Protein AF-A0A838SQU6-F1 (afdb_monomer_lite)

Foldseek 3Di:
DLVVLVVCVVVVVDDPVRSVVLNVQCVPDPDPVSVVVSVVPDDPVVVVVVVVVVVVVVVVVCVVVVCPPPVVVVVVVLVVLVVVQVVCCVPVVDNDPVSVVVVVVVVVVVVVVVVVVVVVPD

Radius of gyration: 27.63 Å; chains: 1; bounding box: 57×44×66 Å

Structure (mmCIF, N/CA/C/O backbone):
data_AF-A0A838SQU6-F1
#
_entry.id   AF-A0A838SQU6-F1
#
loop_
_atom_site.group_PDB
_atom_site.id
_atom_site.type_symbol
_atom_site.label_atom_id
_atom_site.label_alt_id
_atom_site.label_comp_id
_atom_site.label_asym_id
_atom_site.label_entity_id
_atom_site.label_seq_id
_atom_site.pdbx_PDB_ins_code
_atom_site.Cartn_x
_atom_site.Cartn_y
_atom_site.Cartn_z
_atom_site.occupancy
_atom_site.B_iso_or_equiv
_atom_site.auth_seq_id
_atom_site.auth_comp_id
_atom_site.auth_asym_id
_atom_site.auth_atom_id
_atom_site.pdbx_PDB_model_num
ATOM 1 N N . MET A 1 1 ? -15.186 9.278 19.323 1.00 50.44 1 MET A N 1
ATOM 2 C CA . MET A 1 1 ? -16.132 8.699 20.304 1.00 50.44 1 MET A CA 1
ATOM 3 C C . MET A 1 1 ? -17.422 9.511 20.389 1.00 50.44 1 MET A C 1
ATOM 5 O O . MET A 1 1 ? -18.464 8.885 20.451 1.00 50.44 1 MET A O 1
ATOM 9 N N . SER A 1 2 ? -17.411 10.846 20.236 1.00 54.06 2 SER A N 1
ATOM 10 C CA . SER A 1 2 ? -18.640 11.620 19.936 1.00 54.06 2 SER A CA 1
ATOM 11 C C . SER A 1 2 ? -19.353 11.128 18.666 1.00 54.06 2 SER A C 1
ATOM 13 O O . SER A 1 2 ? -20.560 10.923 18.670 1.00 54.06 2 SER A O 1
ATOM 15 N N . ALA A 1 3 ? -18.580 10.809 17.620 1.00 61.44 3 ALA A N 1
ATOM 16 C CA . ALA A 1 3 ? -19.088 10.220 16.376 1.00 61.44 3 ALA A CA 1
ATOM 17 C C . ALA A 1 3 ? -19.866 8.908 16.583 1.00 61.44 3 ALA A C 1
ATOM 19 O O . ALA A 1 3 ? -20.738 8.589 15.796 1.00 61.44 3 ALA A O 1
ATOM 20 N N . THR A 1 4 ? -19.566 8.156 17.644 1.00 65.62 4 THR A N 1
ATOM 21 C CA . THR A 1 4 ? -20.183 6.859 17.949 1.00 65.62 4 THR A CA 1
ATOM 22 C C . THR A 1 4 ? -21.616 7.028 18.456 1.00 65.62 4 THR A C 1
ATOM 24 O O . THR A 1 4 ? -22.504 6.303 18.028 1.00 65.62 4 THR A O 1
ATOM 27 N N . VAL A 1 5 ? -21.844 8.023 19.319 1.00 66.94 5 VAL A N 1
ATOM 28 C CA . VAL A 1 5 ? -23.176 8.353 19.850 1.00 66.94 5 VAL A CA 1
ATOM 29 C C . VAL A 1 5 ? -24.037 9.017 18.766 1.00 66.94 5 VAL A C 1
ATOM 31 O O . VAL A 1 5 ? -25.205 8.667 18.621 1.00 66.94 5 VAL A O 1
ATOM 34 N N . SER A 1 6 ? -23.454 9.897 17.938 1.00 67.56 6 SER A N 1
ATOM 35 C CA . SER A 1 6 ? -24.156 10.467 16.775 1.00 67.56 6 SER A CA 1
ATOM 36 C C . SER A 1 6 ? -24.507 9.429 15.702 1.00 67.56 6 SER A C 1
ATOM 38 O O . SER A 1 6 ? -25.594 9.517 15.142 1.00 67.56 6 SER A O 1
ATOM 40 N N . ASP A 1 7 ? -23.645 8.441 15.427 1.00 66.12 7 ASP A N 1
ATOM 41 C CA . ASP A 1 7 ? -23.946 7.353 14.476 1.00 66.12 7 ASP A CA 1
ATOM 42 C C . ASP A 1 7 ? -25.119 6.486 14.952 1.00 66.12 7 ASP A C 1
ATOM 44 O O . ASP A 1 7 ? -25.974 6.108 14.155 1.00 66.12 7 ASP A O 1
ATOM 48 N N . ALA A 1 8 ? -25.177 6.170 16.250 1.00 63.94 8 ALA A N 1
ATOM 49 C CA . ALA A 1 8 ? -26.253 5.363 16.822 1.00 63.94 8 ALA A CA 1
ATOM 50 C C . ALA A 1 8 ? -27.615 6.086 16.758 1.00 63.94 8 ALA A C 1
ATOM 52 O O . ALA A 1 8 ? -28.632 5.459 16.459 1.00 63.94 8 ALA A O 1
ATOM 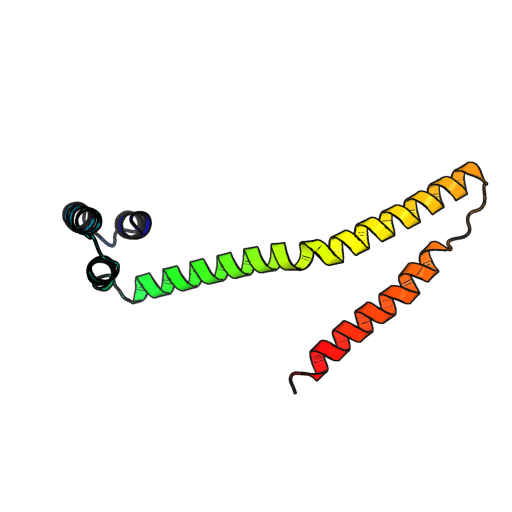53 N N . ALA A 1 9 ? -27.630 7.412 16.941 1.00 63.66 9 ALA A N 1
ATOM 54 C CA . ALA A 1 9 ? -28.824 8.228 16.720 1.00 63.66 9 ALA A CA 1
ATOM 55 C C . ALA A 1 9 ? -29.202 8.341 15.233 1.00 63.66 9 ALA A C 1
ATOM 57 O O . ALA A 1 9 ? -30.373 8.205 14.889 1.00 63.66 9 ALA A O 1
ATOM 58 N N . ALA A 1 10 ? -28.226 8.506 14.331 1.00 64.44 10 ALA A N 1
ATOM 59 C CA . ALA A 1 10 ? -28.471 8.521 12.885 1.00 64.44 10 ALA A CA 1
ATOM 60 C C . ALA A 1 10 ? -29.004 7.175 12.354 1.00 64.44 10 ALA A C 1
ATOM 62 O O . ALA A 1 10 ? -29.755 7.147 11.381 1.00 64.44 10 ALA A O 1
ATOM 63 N N . ALA A 1 11 ? -28.651 6.067 13.010 1.00 68.06 11 ALA A N 1
ATOM 64 C CA . ALA A 1 11 ? -29.161 4.730 12.720 1.00 68.06 11 ALA A CA 1
ATOM 65 C C . ALA A 1 11 ? -30.555 4.448 13.326 1.00 68.06 11 ALA A C 1
ATOM 67 O O . ALA A 1 11 ? -31.084 3.358 13.127 1.00 68.06 11 ALA A O 1
ATOM 68 N N . GLY A 1 12 ? -31.154 5.410 14.043 1.00 70.62 12 GLY A N 1
ATOM 69 C CA . GLY A 1 12 ? -32.503 5.307 14.613 1.00 70.62 12 GLY A CA 1
ATOM 70 C C . GLY A 1 12 ? -32.598 4.517 15.922 1.00 70.62 12 GLY A C 1
ATOM 71 O O . GLY A 1 12 ? -33.699 4.308 16.422 1.00 70.62 12 GLY A O 1
ATOM 72 N N . TYR A 1 13 ? -31.464 4.099 16.490 1.00 65.75 13 TYR A N 1
ATOM 73 C CA . TYR A 1 13 ? -31.410 3.324 17.735 1.00 65.75 13 TYR A CA 1
ATOM 74 C C . TYR A 1 13 ? -31.466 4.194 19.002 1.00 65.75 13 TYR A C 1
ATOM 76 O O . TYR A 1 13 ? -31.593 3.661 20.099 1.00 65.75 13 TYR A O 1
ATOM 84 N N . LEU A 1 14 ? -31.378 5.523 18.869 1.00 67.06 14 LEU A N 1
ATOM 85 C CA . LEU A 1 14 ? -31.487 6.486 19.968 1.00 67.06 14 LEU A CA 1
ATOM 86 C C . LEU A 1 14 ? -32.488 7.582 19.603 1.00 67.06 14 LEU A C 1
ATOM 88 O O . LEU A 1 14 ? -32.384 8.196 18.540 1.00 67.06 14 LEU A O 1
ATOM 92 N N . GLY A 1 15 ? -33.436 7.849 20.502 1.00 73.94 15 GLY A N 1
ATOM 93 C CA . GLY A 1 15 ? -34.313 9.015 20.404 1.00 73.94 15 GLY A CA 1
ATOM 94 C C . GLY A 1 15 ? -33.547 10.325 20.630 1.00 73.94 15 GLY A C 1
ATOM 95 O O . GLY A 1 15 ? -32.486 10.336 21.252 1.00 73.94 15 GLY A O 1
ATOM 96 N N . MET A 1 16 ? -34.093 11.446 20.145 1.00 70.56 16 MET A N 1
ATOM 97 C CA . MET A 1 16 ? -33.440 12.765 20.222 1.00 70.56 16 MET A CA 1
ATOM 98 C C . MET A 1 16 ? -33.162 13.220 21.669 1.00 70.56 16 MET A C 1
ATOM 100 O O . MET A 1 16 ? -32.080 13.727 21.948 1.00 70.56 16 MET A O 1
ATOM 104 N N . GLU A 1 17 ? -34.085 12.977 22.606 1.00 70.00 17 GLU A N 1
ATOM 105 C CA . GLU A 1 17 ? -33.874 13.298 24.030 1.00 70.00 17 GLU A CA 1
ATOM 106 C C . GLU A 1 17 ? -32.751 12.459 24.658 1.00 70.00 17 GLU A C 1
ATOM 108 O O . GLU A 1 17 ? -31.947 12.957 25.448 1.00 70.00 17 GLU A O 1
ATOM 113 N N . GLU A 1 18 ? -32.640 11.187 24.272 1.00 69.81 18 GLU A N 1
ATOM 114 C CA . GLU A 1 18 ? -31.597 10.303 24.789 1.00 69.81 18 GLU A CA 1
ATOM 115 C C . GLU A 1 18 ? -30.223 10.625 24.182 1.00 69.81 18 GLU A C 1
ATOM 117 O O . GLU A 1 18 ? -29.197 10.528 24.860 1.00 69.81 18 GLU A O 1
ATOM 122 N N . LEU A 1 19 ? -30.195 11.099 22.931 1.00 70.31 19 LEU A N 1
ATOM 123 C CA . LEU A 1 19 ? -29.002 11.650 22.294 1.00 70.31 19 LEU A CA 1
ATOM 124 C C . LEU A 1 19 ? -28.470 12.871 23.060 1.00 70.31 19 LEU A C 1
ATOM 126 O O . LEU A 1 19 ? -27.270 12.928 23.331 1.00 70.31 19 LEU A O 1
ATOM 130 N N . GLU A 1 20 ? -29.325 13.829 23.426 1.00 72.62 20 GLU A N 1
ATOM 131 C CA . GLU A 1 20 ? -28.913 15.031 24.170 1.00 72.62 20 GLU A CA 1
ATOM 132 C C . GLU A 1 20 ? -28.376 14.693 25.569 1.00 72.62 20 GLU A C 1
ATOM 134 O O . GLU A 1 20 ? -27.327 15.210 25.978 1.00 72.62 20 GLU A O 1
ATOM 139 N N . GLY A 1 21 ? -29.026 13.759 26.272 1.00 77.44 21 GLY A N 1
ATOM 140 C CA . GLY A 1 21 ? -28.560 13.258 27.566 1.00 77.44 21 GLY A CA 1
ATOM 141 C C . GLY A 1 21 ? -27.200 12.558 27.473 1.00 77.44 21 GLY A C 1
ATOM 142 O O . GLY A 1 21 ? -26.275 12.878 28.227 1.00 77.44 21 GLY A O 1
ATOM 143 N N . ARG A 1 22 ? -27.027 11.656 26.496 1.00 70.31 22 ARG A N 1
ATOM 144 C CA . ARG A 1 22 ? -25.757 10.940 26.285 1.00 70.31 22 ARG A CA 1
ATOM 145 C C . ARG A 1 22 ? -24.648 11.865 25.779 1.00 70.31 22 ARG A C 1
ATOM 147 O O . ARG A 1 22 ? -23.507 11.715 26.209 1.00 70.31 22 ARG A O 1
ATOM 154 N N . LEU A 1 23 ? -24.949 12.852 24.931 1.00 73.50 23 LEU A N 1
ATOM 155 C CA . LEU A 1 23 ? -23.986 13.880 24.516 1.00 73.50 23 LEU A CA 1
ATOM 156 C C . LEU A 1 23 ? -23.498 14.685 25.719 1.00 73.50 23 LEU A C 1
ATOM 158 O O . LEU A 1 23 ? -22.292 14.848 25.886 1.00 73.50 23 LEU A O 1
ATOM 162 N N . THR A 1 24 ? -24.406 15.129 26.586 1.00 78.19 24 THR A N 1
ATOM 163 C CA . THR A 1 24 ? -24.054 15.867 27.807 1.00 78.19 24 THR A CA 1
ATOM 164 C C . THR A 1 24 ? -23.156 15.032 28.724 1.00 78.19 24 THR A C 1
ATOM 166 O O . THR A 1 24 ? -22.123 15.521 29.185 1.00 78.19 24 THR A O 1
ATOM 169 N N . ALA A 1 25 ?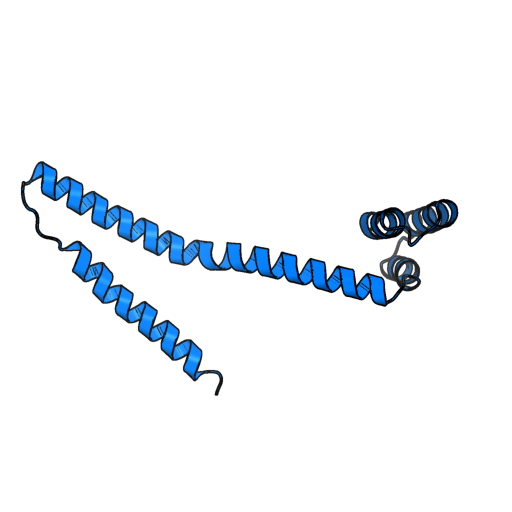 -23.473 13.745 28.906 1.00 73.88 25 ALA A N 1
ATOM 170 C CA . ALA A 1 25 ? -22.644 12.818 29.673 1.00 73.88 25 ALA A CA 1
ATOM 171 C C . ALA A 1 25 ? -21.240 12.637 29.060 1.00 73.88 25 ALA A C 1
ATOM 173 O O . ALA A 1 25 ? -20.244 12.699 29.783 1.00 73.88 25 ALA A O 1
ATOM 174 N N . VAL A 1 26 ? -21.136 12.503 27.728 1.00 73.81 26 VAL A N 1
ATOM 175 C CA . VAL A 1 26 ? -19.849 12.440 27.007 1.00 73.81 26 VAL A CA 1
ATOM 176 C C . VAL A 1 26 ? -19.025 13.710 27.214 1.00 73.81 26 VAL A C 1
ATOM 178 O O . VAL A 1 26 ? -17.818 13.614 27.424 1.00 73.81 26 VAL A O 1
ATOM 181 N N . TRP A 1 27 ? -19.652 14.887 27.171 1.00 66.81 27 TRP A N 1
ATOM 182 C CA . TRP A 1 27 ? -18.960 16.162 27.377 1.00 66.81 27 TRP A CA 1
ATOM 183 C C . TRP A 1 27 ? -18.529 16.382 28.834 1.00 66.81 27 TRP A C 1
ATOM 185 O O . TRP A 1 27 ? -17.526 17.053 29.066 1.00 66.81 27 TRP A O 1
ATOM 195 N N . SER A 1 28 ? -19.232 15.794 29.808 1.00 73.81 28 SER A N 1
ATOM 196 C CA . SER A 1 28 ? -18.859 15.838 31.234 1.00 73.81 28 SER A CA 1
ATOM 197 C C . SER A 1 28 ? -17.826 14.787 31.660 1.00 73.81 28 SER A C 1
ATOM 199 O O . SER A 1 28 ? -17.252 14.887 32.745 1.00 73.81 28 SER A O 1
ATOM 201 N N . ALA A 1 29 ? -17.574 13.774 30.827 1.00 74.69 29 ALA A N 1
ATOM 202 C CA . ALA A 1 29 ? -16.661 12.690 31.157 1.00 74.69 29 ALA A CA 1
ATOM 203 C C . ALA A 1 29 ? -15.204 13.174 31.127 1.00 74.69 29 ALA A C 1
ATOM 205 O O . ALA A 1 29 ? -14.661 13.523 30.078 1.00 74.69 29 ALA A O 1
ATOM 206 N N . SER A 1 30 ? -14.546 13.152 32.287 1.00 70.31 30 SER A N 1
ATOM 207 C CA . SER A 1 30 ? -13.142 13.565 32.418 1.00 70.31 30 SER A CA 1
ATOM 208 C C . SER A 1 30 ? -12.167 12.387 32.335 1.00 70.31 30 SER A C 1
ATOM 210 O O . SER A 1 30 ? -10.980 12.582 32.064 1.00 70.31 30 SER A O 1
ATOM 212 N N . THR A 1 31 ? -12.656 11.153 32.516 1.00 73.31 31 THR A N 1
ATOM 213 C CA . THR A 1 31 ? -11.822 9.948 32.512 1.00 73.31 31 THR A CA 1
ATOM 214 C C . THR A 1 31 ? -12.247 8.916 31.464 1.00 73.31 31 THR A C 1
ATOM 216 O O . THR A 1 31 ? -13.402 8.811 31.049 1.00 73.31 31 THR A O 1
ATOM 219 N N . ARG A 1 32 ? -11.291 8.066 31.056 1.00 68.81 32 ARG A N 1
ATOM 220 C CA . ARG A 1 32 ? -11.543 6.896 30.188 1.00 68.81 32 ARG A CA 1
ATOM 221 C C . ARG A 1 32 ? -12.494 5.863 30.807 1.00 68.81 32 ARG A C 1
ATOM 223 O O . ARG A 1 32 ? -12.954 4.981 30.083 1.00 68.81 32 ARG A O 1
ATOM 230 N N . ALA A 1 33 ? -12.697 5.888 32.124 1.00 70.38 33 ALA A N 1
ATOM 231 C CA . ALA A 1 33 ? -13.636 5.006 32.808 1.00 70.38 33 ALA A CA 1
ATOM 232 C C . ALA A 1 33 ? -15.071 5.536 32.665 1.00 70.38 33 ALA A C 1
ATOM 234 O O . ALA A 1 33 ? -15.941 4.778 32.245 1.00 70.38 33 ALA A O 1
ATOM 235 N N . ASP A 1 34 ? -15.274 6.841 32.863 1.00 66.94 34 ASP A N 1
ATOM 236 C CA . ASP A 1 34 ? -16.578 7.505 32.692 1.00 66.94 34 ASP A CA 1
ATOM 237 C C . ASP A 1 34 ? -17.082 7.383 31.247 1.00 66.94 34 ASP A C 1
ATOM 239 O O . ASP A 1 34 ? -18.229 7.029 30.993 1.00 66.94 34 ASP A O 1
ATOM 243 N N . LEU A 1 35 ? -16.181 7.557 30.277 1.00 62.03 35 LEU A N 1
ATOM 244 C CA . LEU A 1 35 ? -16.470 7.343 28.856 1.00 62.03 35 LEU A CA 1
ATOM 245 C C . LEU A 1 35 ? -16.878 5.901 28.525 1.00 62.03 35 LEU A C 1
ATOM 247 O O . LEU A 1 35 ? -17.666 5.689 27.606 1.00 62.03 35 LEU A O 1
ATOM 251 N N . ARG A 1 36 ? -16.331 4.904 29.234 1.00 70.00 36 ARG A N 1
ATOM 252 C CA . ARG A 1 36 ? -16.707 3.497 29.035 1.00 70.00 36 ARG A CA 1
ATOM 253 C C . ARG A 1 36 ? -18.096 3.211 29.581 1.00 70.00 36 ARG A C 1
ATOM 255 O O . ARG A 1 36 ? -18.809 2.463 28.934 1.00 70.00 36 ARG A O 1
ATOM 262 N N . ALA A 1 37 ? -18.481 3.822 30.700 1.00 73.56 37 ALA A N 1
ATOM 263 C CA . ALA A 1 37 ? -19.821 3.666 31.260 1.00 73.56 37 ALA A CA 1
ATOM 264 C C . ALA A 1 37 ? -20.903 4.174 30.290 1.00 73.56 37 ALA A C 1
ATOM 266 O O . ALA A 1 37 ? -21.858 3.464 30.015 1.00 73.56 37 ALA A O 1
ATOM 267 N N . VAL A 1 38 ? -20.694 5.338 29.664 1.00 70.44 38 VAL A N 1
ATOM 268 C CA . VAL A 1 38 ? -21.653 5.912 28.694 1.00 70.44 38 VAL A CA 1
ATOM 269 C C . VAL A 1 38 ? -21.802 5.061 27.422 1.00 70.44 38 VAL A C 1
ATOM 271 O O . VAL A 1 38 ? -22.852 5.055 26.782 1.00 70.44 38 VAL A O 1
ATOM 274 N N . VAL A 1 39 ? -20.742 4.346 27.036 1.00 67.56 39 VAL A N 1
ATOM 275 C CA . VAL A 1 39 ? -20.728 3.456 25.862 1.00 67.56 39 VAL A CA 1
ATOM 276 C C . VAL A 1 39 ? -21.167 2.029 26.221 1.00 67.56 39 VAL A C 1
ATOM 278 O O . VAL A 1 39 ? -21.546 1.285 25.325 1.00 67.56 39 VAL A O 1
ATOM 281 N N . ALA A 1 40 ? -21.138 1.644 27.501 1.00 72.31 40 ALA A N 1
ATOM 282 C CA . ALA A 1 40 ? -21.532 0.312 27.964 1.00 72.31 40 ALA A CA 1
ATOM 283 C C . ALA A 1 40 ? -23.042 0.064 27.834 1.00 72.31 40 ALA A C 1
ATOM 285 O O . ALA A 1 40 ? -23.439 -1.066 27.586 1.00 72.31 40 ALA A O 1
ATOM 286 N N . ASP A 1 41 ? -23.860 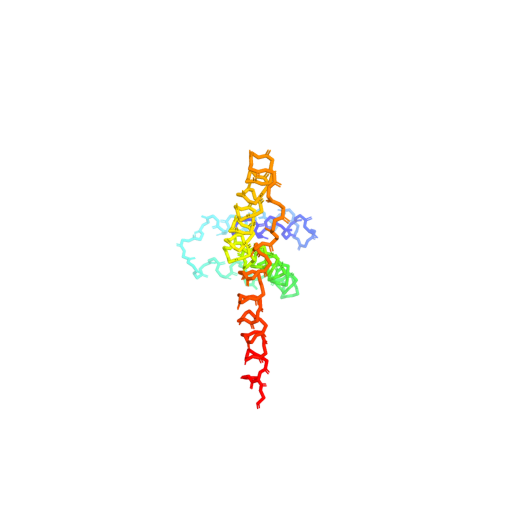1.118 27.902 1.00 68.44 41 ASP A N 1
ATOM 287 C CA . ASP A 1 41 ? -25.315 1.055 27.693 1.00 68.44 41 ASP A CA 1
ATOM 288 C C . ASP A 1 41 ? -25.714 1.092 26.203 1.00 68.44 41 ASP A C 1
ATOM 290 O O . ASP A 1 41 ? -26.827 1.496 25.848 1.00 68.44 41 ASP A O 1
ATOM 294 N N . LEU A 1 42 ? -24.792 0.778 25.289 1.00 71.94 42 LEU A N 1
ATOM 295 C CA . LEU A 1 42 ? -25.119 0.557 23.879 1.00 71.94 42 LEU A CA 1
ATOM 296 C C . LEU A 1 42 ? -25.426 -0.930 23.651 1.00 71.94 42 LEU A C 1
ATOM 298 O O . LEU A 1 42 ? -24.745 -1.774 24.233 1.00 71.94 42 LEU A O 1
ATOM 302 N N . PRO A 1 43 ? -26.395 -1.260 22.776 1.00 74.06 43 PRO A N 1
ATOM 303 C CA . PRO A 1 43 ? -26.709 -2.648 22.455 1.00 74.06 43 PRO A CA 1
ATOM 304 C C . PRO A 1 43 ? -25.465 -3.388 21.946 1.00 74.06 43 PRO A C 1
ATOM 306 O O . PRO A 1 43 ? -24.746 -2.881 21.074 1.00 74.06 43 PRO A O 1
ATOM 309 N N . GLU A 1 44 ? -25.212 -4.590 22.470 1.00 74.50 44 GLU A N 1
ATOM 310 C CA . GLU A 1 44 ? -24.041 -5.393 22.097 1.00 74.50 44 GLU A CA 1
ATOM 311 C C . GLU A 1 44 ? -24.040 -5.738 20.600 1.00 74.50 44 GLU A C 1
ATOM 313 O O . GLU A 1 44 ? -22.979 -5.706 19.968 1.00 74.50 44 GLU A O 1
ATOM 318 N N . GLU A 1 45 ? -25.214 -5.974 19.996 1.00 74.69 45 GLU A N 1
ATOM 319 C CA . GLU A 1 45 ? -25.338 -6.225 18.555 1.00 74.69 45 GLU A CA 1
ATOM 320 C C . GLU A 1 45 ? -24.785 -5.074 17.701 1.00 74.69 45 GLU A C 1
ATOM 322 O O . GLU A 1 45 ? -24.079 -5.298 16.715 1.00 74.69 45 GLU A O 1
ATOM 327 N N . TRP A 1 46 ? -25.020 -3.830 18.117 1.00 74.31 46 TRP A N 1
ATOM 328 C CA . TRP A 1 46 ? -24.574 -2.651 17.385 1.00 74.31 46 TRP A CA 1
ATOM 329 C C . TRP A 1 46 ? -23.055 -2.464 17.482 1.00 74.31 46 TRP A C 1
ATOM 331 O O . TRP A 1 46 ? -22.386 -2.134 16.497 1.00 74.31 46 TRP A O 1
ATOM 341 N N . LEU A 1 47 ? -22.485 -2.720 18.665 1.00 78.38 47 LEU A N 1
ATOM 342 C CA . LEU A 1 47 ? -21.037 -2.691 18.873 1.00 78.38 47 LEU A CA 1
ATOM 343 C C . LEU A 1 47 ? -20.333 -3.752 18.017 1.00 78.38 47 LEU A C 1
ATOM 345 O O . LEU A 1 47 ? -19.278 -3.467 17.443 1.00 78.38 47 LEU A O 1
ATOM 349 N N . HIS A 1 48 ? -20.943 -4.932 17.883 1.00 79.62 48 HIS A N 1
ATOM 350 C CA . HIS A 1 48 ? -20.432 -6.021 17.057 1.00 79.62 48 HIS A CA 1
ATOM 351 C C . HIS A 1 48 ? -20.464 -5.685 15.559 1.00 79.62 48 HIS A C 1
ATOM 353 O O . HIS A 1 48 ? -19.461 -5.830 14.860 1.00 79.62 48 HIS A O 1
ATOM 359 N N . GLU A 1 49 ? -21.576 -5.156 15.042 1.00 81.06 49 GLU A N 1
ATOM 360 C CA . GLU A 1 49 ? -21.654 -4.736 13.635 1.00 81.06 49 GLU A CA 1
ATOM 361 C C . GLU A 1 49 ? -20.631 -3.649 13.291 1.00 81.06 49 GLU A C 1
ATOM 363 O O . GLU A 1 49 ? -20.007 -3.668 12.224 1.00 81.06 49 GLU A O 1
ATOM 368 N N . ARG A 1 50 ? -20.429 -2.698 14.206 1.00 79.19 50 ARG A N 1
ATOM 369 C CA . ARG A 1 50 ? -19.455 -1.622 14.034 1.00 79.19 50 ARG A CA 1
ATOM 370 C C . ARG A 1 50 ? -18.020 -2.142 14.053 1.00 79.19 50 ARG A C 1
ATOM 372 O O . ARG A 1 50 ? -17.227 -1.707 13.218 1.00 79.19 50 ARG A O 1
ATOM 379 N N . SER A 1 51 ? -17.689 -3.088 14.937 1.00 81.75 51 SER A N 1
ATOM 380 C CA . SER A 1 51 ? -16.352 -3.695 14.960 1.00 81.75 51 SER A CA 1
ATOM 381 C C . SER A 1 51 ? -16.066 -4.475 13.677 1.00 81.75 51 SER A C 1
ATOM 383 O O . SER A 1 51 ? -14.993 -4.317 13.102 1.00 81.75 51 SER A O 1
ATOM 385 N N . LEU A 1 52 ? -17.048 -5.224 13.159 1.00 83.25 52 LEU A N 1
ATOM 386 C CA . LEU A 1 52 ? -16.919 -5.939 11.884 1.00 83.25 52 LEU A CA 1
ATOM 387 C C . LEU A 1 52 ? -16.645 -4.988 10.705 1.00 83.25 52 LEU A C 1
ATOM 389 O O . LEU A 1 52 ? -15.822 -5.290 9.837 1.00 83.25 52 LEU A O 1
ATOM 393 N N . ARG A 1 53 ? -17.303 -3.821 10.671 1.00 80.31 53 ARG A N 1
ATOM 394 C CA . ARG A 1 53 ? -17.061 -2.785 9.649 1.00 80.31 53 ARG A CA 1
ATOM 395 C C . ARG A 1 53 ? -15.667 -2.171 9.775 1.00 80.31 53 ARG A C 1
ATOM 397 O O . ARG A 1 53 ? -14.961 -2.058 8.770 1.00 80.31 53 ARG A O 1
ATOM 404 N N . ASP A 1 54 ? -15.256 -1.822 10.993 1.00 82.56 54 ASP A N 1
ATOM 405 C CA . ASP A 1 54 ? -13.926 -1.269 11.266 1.00 82.56 54 ASP A CA 1
ATOM 406 C C . ASP A 1 54 ? -12.815 -2.256 10.870 1.00 82.56 54 ASP A C 1
ATOM 408 O O . ASP A 1 54 ? -11.822 -1.857 10.253 1.00 82.56 54 ASP A O 1
ATOM 412 N N . ASP A 1 55 ? -12.991 -3.544 11.167 1.00 82.62 55 ASP A N 1
ATOM 413 C CA . ASP A 1 55 ? -12.047 -4.603 10.811 1.00 82.62 55 ASP A CA 1
ATOM 414 C C . ASP A 1 55 ? -11.968 -4.815 9.296 1.00 82.62 55 ASP A C 1
ATOM 416 O O . ASP A 1 55 ? -10.869 -4.898 8.736 1.00 82.62 55 ASP A O 1
ATOM 420 N N . ALA A 1 56 ? -13.108 -4.806 8.596 1.00 82.69 56 ALA A N 1
ATOM 421 C CA . ALA A 1 56 ? -13.146 -4.891 7.137 1.00 82.69 56 ALA A CA 1
ATOM 422 C C . ALA A 1 56 ? -12.414 -3.711 6.470 1.00 82.69 56 ALA A C 1
ATOM 424 O O . ALA A 1 56 ? -11.662 -3.891 5.505 1.00 82.69 56 ALA A O 1
ATOM 425 N N . ASP A 1 57 ? -12.575 -2.498 6.994 1.00 83.19 57 ASP A N 1
ATOM 426 C CA . ASP A 1 57 ? -11.902 -1.313 6.469 1.00 83.19 57 ASP A CA 1
ATOM 427 C C . ASP A 1 57 ? -10.410 -1.273 6.799 1.00 83.19 57 ASP A C 1
ATOM 429 O O . ASP A 1 57 ? -9.606 -0.820 5.974 1.00 83.19 57 ASP A O 1
ATOM 433 N N . ARG A 1 58 ? -10.005 -1.769 7.973 1.00 80.69 58 ARG A N 1
ATOM 434 C CA . ARG A 1 58 ? -8.588 -1.976 8.307 1.00 80.69 58 ARG A CA 1
ATOM 435 C C . ARG A 1 58 ? -7.960 -3.006 7.378 1.00 80.69 58 ARG A C 1
ATOM 437 O O . ARG A 1 58 ? -6.893 -2.731 6.833 1.00 80.69 58 ARG A O 1
ATOM 444 N N . ALA A 1 59 ? -8.634 -4.126 7.120 1.00 76.88 59 ALA A N 1
ATOM 445 C CA . ALA A 1 59 ? -8.168 -5.156 6.196 1.00 76.88 59 ALA A CA 1
ATOM 446 C C . ALA A 1 59 ? -8.007 -4.612 4.767 1.00 76.88 59 ALA A C 1
ATOM 448 O O . ALA A 1 59 ? -6.976 -4.830 4.130 1.00 76.88 59 ALA A O 1
ATOM 449 N N . ARG A 1 60 ? -8.965 -3.815 4.275 1.00 77.44 60 ARG A N 1
ATOM 450 C CA . ARG A 1 60 ? -8.869 -3.142 2.965 1.00 77.44 60 ARG A CA 1
ATOM 451 C C . ARG A 1 60 ? -7.694 -2.166 2.890 1.00 77.44 60 ARG A C 1
ATOM 453 O O . ARG A 1 60 ? -6.994 -2.126 1.878 1.00 77.44 60 ARG A O 1
ATOM 460 N N . ARG A 1 61 ? -7.458 -1.373 3.941 1.00 76.12 61 ARG A N 1
ATOM 461 C CA . ARG A 1 61 ? -6.313 -0.446 4.014 1.00 76.12 61 ARG A CA 1
ATOM 462 C C . ARG A 1 61 ? -4.986 -1.198 4.088 1.00 76.12 61 ARG A C 1
ATOM 464 O O . ARG A 1 61 ? -4.059 -0.835 3.372 1.00 76.12 61 ARG A O 1
ATOM 471 N N . ALA A 1 62 ? -4.916 -2.264 4.881 1.00 69.38 62 ALA A N 1
ATOM 472 C CA . ALA A 1 62 ? -3.747 -3.129 4.986 1.00 69.38 62 ALA A CA 1
ATOM 473 C C . ALA A 1 62 ? -3.434 -3.823 3.652 1.00 69.38 62 ALA A C 1
ATOM 475 O O . ALA A 1 62 ? -2.281 -3.834 3.233 1.00 69.38 62 ALA A O 1
ATOM 476 N N . ALA A 1 63 ? -4.449 -4.302 2.926 1.00 63.81 63 ALA A N 1
ATOM 477 C CA . ALA A 1 63 ? -4.284 -4.874 1.590 1.00 63.81 63 ALA A CA 1
ATOM 478 C C . ALA A 1 63 ? -3.727 -3.851 0.582 1.00 63.81 63 ALA A C 1
ATOM 480 O O . ALA A 1 63 ? -2.844 -4.171 -0.212 1.00 63.81 63 ALA A O 1
ATOM 481 N N . ARG A 1 64 ? -4.188 -2.593 0.646 1.00 63.53 64 ARG A N 1
ATOM 482 C CA . ARG A 1 64 ? -3.663 -1.492 -0.185 1.00 63.53 64 ARG A CA 1
ATOM 483 C C . ARG A 1 64 ? -2.242 -1.074 0.214 1.00 63.53 64 ARG A C 1
ATOM 485 O O . ARG A 1 64 ? -1.456 -0.707 -0.652 1.00 63.53 64 ARG A O 1
ATOM 492 N N . ALA A 1 65 ? -1.903 -1.139 1.501 1.00 63.81 65 ALA A N 1
ATOM 493 C CA . ALA A 1 65 ? -0.587 -0.764 2.016 1.00 63.81 65 ALA A CA 1
ATOM 494 C C . ALA A 1 65 ? 0.477 -1.862 1.809 1.00 63.81 65 ALA A C 1
ATOM 496 O O . ALA A 1 65 ? 1.623 -1.551 1.485 1.00 63.81 65 ALA A O 1
ATOM 497 N N . GLY A 1 66 ? 0.105 -3.139 1.941 1.00 57.44 66 GLY A N 1
ATOM 498 C CA . GLY A 1 66 ? 1.015 -4.291 1.877 1.00 57.44 66 GLY A CA 1
ATOM 499 C C . GLY A 1 66 ? 1.582 -4.588 0.485 1.00 57.44 66 GLY A C 1
ATOM 500 O O . GLY A 1 66 ? 2.654 -5.173 0.366 1.00 57.44 66 GLY A O 1
ATOM 501 N N . LEU A 1 67 ? 0.920 -4.120 -0.574 1.00 57.09 67 LEU A N 1
ATOM 502 C CA . LEU A 1 67 ? 1.414 -4.202 -1.955 1.00 57.09 67 LEU A CA 1
ATOM 503 C C . LEU A 1 67 ? 2.323 -3.014 -2.337 1.00 57.09 67 LEU A C 1
ATOM 505 O O . LEU A 1 67 ? 2.930 -3.009 -3.402 1.00 57.09 67 LEU A O 1
ATOM 509 N N . GLY A 1 68 ? 2.424 -1.987 -1.490 1.00 62.59 68 GLY A N 1
ATOM 510 C CA . GLY A 1 68 ? 2.947 -0.671 -1.865 1.00 62.59 68 GLY A CA 1
ATOM 511 C C . GLY A 1 68 ? 4.464 -0.567 -2.072 1.00 62.59 68 GLY A C 1
ATOM 512 O O . GLY A 1 68 ? 4.866 0.108 -3.013 1.00 62.59 68 GLY A O 1
ATOM 513 N N . PRO A 1 69 ? 5.340 -1.156 -1.234 1.00 66.94 69 PRO A N 1
ATOM 514 C CA . PRO A 1 69 ? 6.783 -0.923 -1.362 1.00 66.94 69 PRO A CA 1
ATOM 515 C C . PRO A 1 69 ? 7.488 -1.900 -2.308 1.00 66.94 69 PRO A C 1
ATOM 517 O O . PRO A 1 69 ? 8.152 -1.451 -3.236 1.00 66.94 69 PRO A O 1
ATOM 520 N N . HIS A 1 70 ? 7.324 -3.214 -2.110 1.00 68.88 70 HIS A N 1
ATOM 521 C CA . HIS A 1 70 ? 8.081 -4.231 -2.855 1.00 68.88 70 HIS A CA 1
ATOM 522 C C . HIS A 1 70 ? 7.601 -4.421 -4.294 1.00 68.88 70 HIS A C 1
ATOM 524 O O . HIS A 1 70 ? 8.420 -4.528 -5.206 1.00 68.88 70 HIS A O 1
ATOM 530 N N . VAL A 1 71 ? 6.285 -4.406 -4.529 1.00 74.75 71 VAL A N 1
ATOM 531 C CA . VAL A 1 71 ? 5.742 -4.490 -5.895 1.00 74.75 71 VAL A CA 1
ATOM 532 C C . VAL A 1 71 ? 6.070 -3.214 -6.669 1.00 74.75 71 VAL A C 1
ATOM 534 O O . VAL A 1 71 ? 6.453 -3.283 -7.832 1.00 74.75 71 VAL A O 1
ATOM 537 N N . ARG A 1 72 ? 6.015 -2.047 -6.014 1.00 73.00 72 ARG A N 1
ATOM 538 C CA . ARG A 1 72 ? 6.416 -0.766 -6.615 1.00 73.00 72 ARG A CA 1
ATOM 539 C C . ARG A 1 72 ? 7.905 -0.715 -6.934 1.00 73.00 72 ARG A C 1
ATOM 541 O O . ARG A 1 72 ? 8.252 -0.283 -8.027 1.00 73.00 72 ARG A O 1
ATOM 548 N N . SER A 1 73 ? 8.778 -1.159 -6.026 1.00 77.06 73 SER A N 1
ATOM 549 C CA . SER A 1 73 ? 10.220 -1.204 -6.297 1.00 77.06 73 SER A CA 1
ATOM 550 C C . SER A 1 73 ? 10.533 -2.170 -7.437 1.00 77.06 73 SER A C 1
ATOM 552 O O . SER A 1 73 ? 11.302 -1.826 -8.328 1.00 77.06 73 SER A O 1
ATOM 554 N N . TYR A 1 74 ? 9.883 -3.337 -7.464 1.00 76.06 74 TYR A N 1
ATOM 555 C CA . TYR A 1 74 ? 10.020 -4.298 -8.557 1.00 76.06 74 TYR A CA 1
ATOM 556 C C . TYR A 1 74 ? 9.552 -3.713 -9.900 1.00 76.06 74 TYR A C 1
ATOM 558 O O . TYR A 1 74 ? 10.276 -3.783 -10.890 1.00 76.06 74 TYR A O 1
ATOM 566 N N . ALA A 1 75 ? 8.382 -3.066 -9.928 1.00 80.25 75 ALA A N 1
ATOM 567 C CA . ALA A 1 75 ? 7.846 -2.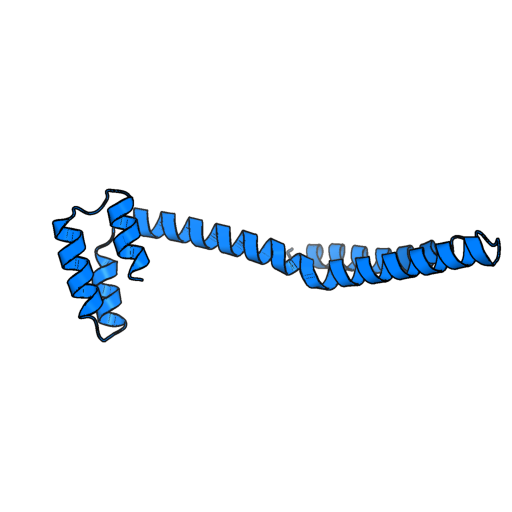428 -11.127 1.00 80.25 75 ALA A CA 1
ATOM 568 C C . ALA A 1 75 ? 8.727 -1.270 -11.625 1.00 80.25 75 ALA A C 1
ATOM 570 O O . ALA A 1 75 ? 8.970 -1.176 -12.825 1.00 80.25 75 ALA A O 1
ATOM 571 N N . MET A 1 76 ? 9.247 -0.422 -10.727 1.00 82.00 76 MET A N 1
ATOM 572 C CA . MET A 1 76 ? 10.172 0.661 -11.094 1.00 82.00 76 MET A CA 1
ATOM 573 C C . MET A 1 76 ? 11.459 0.124 -11.713 1.00 82.00 76 MET A C 1
ATOM 575 O O . MET A 1 76 ? 11.892 0.626 -12.748 1.00 82.00 76 MET A O 1
ATOM 579 N N . VAL A 1 77 ? 12.056 -0.902 -11.101 1.00 84.25 77 VAL A N 1
ATOM 580 C CA . VAL A 1 77 ? 13.263 -1.543 -11.634 1.00 84.25 77 VAL A CA 1
ATOM 581 C C . VAL A 1 77 ? 12.974 -2.132 -13.014 1.00 84.25 77 VAL A C 1
ATOM 583 O O . VAL A 1 77 ? 13.737 -1.897 -13.946 1.00 84.25 77 VAL A O 1
ATOM 586 N N . MET A 1 78 ? 11.847 -2.823 -13.191 1.00 81.69 78 MET A N 1
ATOM 587 C CA . MET A 1 78 ? 11.503 -3.415 -14.483 1.00 81.69 78 MET A CA 1
ATOM 588 C C . MET A 1 78 ? 11.262 -2.359 -15.572 1.00 81.69 78 MET A C 1
ATOM 590 O O . MET A 1 78 ? 11.774 -2.493 -16.681 1.00 81.69 78 MET A O 1
ATOM 594 N N . LEU A 1 79 ? 10.557 -1.272 -15.247 1.00 85.06 79 LEU A N 1
ATOM 595 C CA . LEU A 1 79 ? 10.370 -0.126 -16.143 1.00 85.06 79 LEU A CA 1
ATOM 596 C C . LEU A 1 79 ? 11.700 0.519 -16.539 1.00 85.06 79 LEU A C 1
ATOM 598 O O . LEU A 1 79 ? 11.891 0.838 -17.711 1.00 85.06 79 LEU A O 1
ATOM 602 N N . LEU A 1 80 ? 12.629 0.675 -15.591 1.00 85.88 80 LEU A N 1
ATOM 603 C CA . LEU A 1 80 ? 13.963 1.204 -15.865 1.00 85.88 80 LEU A CA 1
ATOM 604 C C . LEU A 1 80 ? 14.723 0.305 -16.848 1.00 85.88 80 LEU A C 1
ATOM 606 O O . LEU A 1 80 ? 15.258 0.800 -17.837 1.00 85.88 80 LEU A O 1
ATOM 610 N N . LEU A 1 81 ? 14.742 -1.010 -16.611 1.00 85.00 81 LEU A N 1
ATOM 611 C CA . LEU A 1 81 ? 15.425 -1.965 -17.488 1.00 85.00 81 LEU A CA 1
ATOM 612 C C . LEU A 1 81 ? 14.825 -1.978 -18.903 1.00 85.00 81 LEU A C 1
ATOM 614 O O . LEU A 1 81 ? 15.570 -1.960 -19.884 1.00 85.00 81 LEU A O 1
ATOM 618 N N . VAL A 1 82 ? 13.494 -1.968 -19.017 1.00 84.31 82 VAL A N 1
ATOM 619 C CA . VAL A 1 82 ? 12.796 -1.885 -20.310 1.00 84.31 82 VAL A CA 1
ATOM 620 C C . VAL A 1 82 ? 13.092 -0.555 -21.007 1.00 84.31 82 VAL A C 1
ATOM 622 O O . VAL A 1 82 ? 13.354 -0.544 -22.207 1.00 84.31 82 VAL A O 1
ATOM 625 N N . GLY A 1 83 ? 13.113 0.557 -20.269 1.00 86.75 83 GLY A N 1
ATOM 626 C CA . GLY A 1 83 ? 13.447 1.879 -20.800 1.00 86.75 83 GLY A CA 1
ATOM 627 C C . GLY A 1 83 ? 14.875 1.959 -21.345 1.00 86.75 83 GLY A C 1
ATOM 628 O O . GLY A 1 83 ? 15.083 2.463 -22.450 1.00 86.75 83 GLY A O 1
ATOM 629 N N . ILE A 1 84 ? 15.854 1.406 -20.619 1.00 83.31 84 ILE A N 1
ATOM 630 C CA . ILE A 1 84 ? 17.246 1.303 -21.085 1.00 83.31 84 ILE A CA 1
ATOM 631 C C . ILE A 1 84 ? 17.312 0.460 -22.358 1.00 83.31 84 ILE A C 1
ATOM 633 O O . ILE A 1 84 ? 17.924 0.877 -23.337 1.00 83.31 84 ILE A O 1
ATOM 637 N N . TRP A 1 85 ? 16.652 -0.699 -22.376 1.00 84.00 85 TRP A N 1
ATOM 638 C CA . TRP A 1 85 ? 16.619 -1.564 -23.553 1.00 84.00 85 TRP A CA 1
ATOM 639 C C . TRP A 1 85 ? 16.023 -0.867 -24.776 1.00 84.00 85 TRP A C 1
ATOM 641 O O . TRP A 1 85 ? 16.612 -0.927 -25.851 1.00 84.00 85 TRP A O 1
ATOM 651 N N . LEU A 1 86 ? 14.907 -0.157 -24.607 1.00 84.62 86 LEU A N 1
ATOM 652 C CA . LEU A 1 86 ? 14.242 0.554 -25.696 1.00 84.62 86 LEU A CA 1
ATOM 653 C C . LEU A 1 86 ? 15.111 1.707 -26.216 1.00 84.62 86 LEU A C 1
ATOM 655 O O . LEU A 1 86 ? 15.242 1.895 -27.422 1.00 84.62 86 LEU A O 1
ATOM 659 N N . THR A 1 87 ? 15.784 2.421 -25.311 1.00 82.44 87 THR A N 1
ATOM 660 C CA . THR A 1 87 ? 16.740 3.480 -25.664 1.00 82.44 87 THR A CA 1
ATOM 661 C C . THR A 1 87 ? 17.922 2.916 -26.457 1.00 82.44 87 THR A C 1
ATOM 663 O O . THR A 1 87 ? 18.276 3.462 -27.500 1.00 82.44 87 THR A O 1
ATOM 666 N N . VAL A 1 88 ? 18.512 1.798 -26.020 1.00 80.75 88 VAL A N 1
ATOM 667 C CA . VAL A 1 88 ? 19.635 1.137 -26.712 1.00 80.75 88 VAL A CA 1
ATOM 668 C C . VAL A 1 88 ? 19.204 0.539 -28.055 1.00 80.75 88 VAL A C 1
ATOM 670 O O . VAL A 1 88 ? 19.908 0.710 -29.046 1.00 80.75 88 VAL A O 1
ATOM 673 N N . GLY A 1 89 ? 18.038 -0.107 -28.131 1.00 81.00 89 GLY A N 1
ATOM 674 C CA . GLY A 1 89 ? 17.500 -0.656 -29.379 1.00 81.00 89 GLY A CA 1
ATOM 675 C C . GLY A 1 89 ? 17.267 0.421 -30.439 1.00 81.00 89 GLY A C 1
ATOM 676 O O . GLY A 1 89 ? 17.598 0.224 -31.606 1.00 81.00 89 GLY A O 1
ATOM 677 N N . LEU A 1 90 ? 16.784 1.597 -30.028 1.00 82.62 90 LEU A N 1
ATOM 678 C CA . LEU A 1 90 ? 16.572 2.730 -30.929 1.00 82.62 90 LEU A CA 1
ATOM 679 C C . LEU A 1 90 ? 17.879 3.424 -31.342 1.00 82.62 90 LEU A C 1
ATOM 681 O O . LEU A 1 90 ? 18.030 3.776 -32.508 1.00 82.62 90 LEU A O 1
ATOM 685 N N . THR A 1 91 ? 18.820 3.610 -30.412 1.00 80.06 91 THR A N 1
ATOM 686 C CA . THR A 1 91 ? 20.067 4.367 -30.653 1.00 80.06 91 THR A CA 1
ATOM 687 C C . THR A 1 91 ? 21.173 3.542 -31.304 1.00 80.06 91 THR A C 1
ATOM 689 O O . THR A 1 91 ? 21.863 4.034 -32.191 1.00 80.06 91 THR A O 1
ATOM 692 N N . ALA A 1 92 ? 21.337 2.287 -30.887 1.00 78.62 92 ALA A N 1
ATOM 693 C CA . ALA A 1 92 ? 22.393 1.388 -31.346 1.00 78.62 92 ALA A CA 1
ATOM 694 C C . ALA A 1 92 ? 21.890 0.318 -32.335 1.00 78.62 92 ALA A C 1
ATOM 696 O O . ALA A 1 92 ? 22.660 -0.570 -32.697 1.00 78.62 92 ALA A O 1
ATOM 697 N N . GLN A 1 93 ? 20.602 0.350 -32.729 1.00 76.62 93 GLN 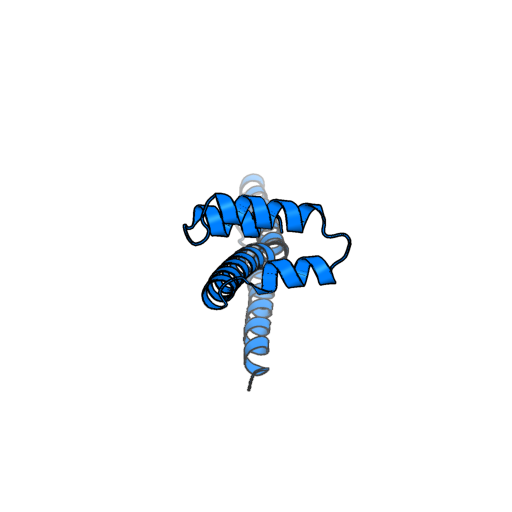A N 1
ATOM 698 C CA . GLN A 1 93 ? 19.944 -0.639 -33.613 1.00 76.62 93 GLN A CA 1
ATOM 699 C C . GLN A 1 93 ? 20.130 -2.104 -33.166 1.00 76.62 93 GLN A C 1
ATOM 701 O O . GLN A 1 93 ? 19.966 -3.041 -33.945 1.00 76.62 93 GLN A O 1
ATOM 706 N N . THR A 1 94 ? 20.463 -2.318 -31.893 1.00 68.31 94 THR A N 1
ATOM 707 C CA . THR A 1 94 ? 20.783 -3.634 -31.342 1.00 68.31 94 THR A CA 1
ATOM 708 C C . THR A 1 94 ? 19.631 -4.099 -30.465 1.00 68.31 94 THR A C 1
ATOM 710 O O . THR A 1 94 ? 19.467 -3.658 -29.330 1.00 68.31 94 THR A O 1
ATOM 713 N N . TRP A 1 95 ? 18.827 -5.016 -30.995 1.00 74.06 95 TRP A N 1
ATOM 714 C CA . TRP A 1 95 ? 17.599 -5.506 -30.365 1.00 74.06 95 TRP A CA 1
ATOM 715 C C . TRP A 1 95 ? 17.820 -6.814 -29.603 1.00 74.06 95 TRP A C 1
ATOM 717 O O . TRP A 1 95 ? 17.135 -7.808 -29.829 1.00 74.06 95 TRP A O 1
ATOM 727 N N . TYR A 1 96 ? 18.793 -6.831 -28.689 1.00 74.94 96 TYR A N 1
ATOM 728 C CA . TYR A 1 96 ? 19.044 -7.997 -27.839 1.00 74.94 96 TYR A CA 1
ATOM 729 C C . TYR A 1 96 ? 18.258 -7.884 -26.518 1.00 74.94 96 TYR A C 1
ATOM 731 O O . TYR A 1 96 ? 18.519 -6.960 -25.742 1.00 74.94 96 TYR A O 1
ATOM 739 N N . PRO A 1 97 ? 17.290 -8.777 -26.228 1.00 71.06 97 PRO A N 1
ATOM 740 C CA . PRO A 1 97 ? 16.379 -8.670 -25.083 1.00 71.06 97 PRO A CA 1
ATOM 741 C C . PRO A 1 97 ? 17.018 -9.159 -23.773 1.00 71.06 97 PRO A C 1
ATOM 743 O O . PRO A 1 97 ? 16.473 -9.995 -23.053 1.00 71.06 97 PRO A O 1
ATOM 746 N N . TRP A 1 98 ? 18.176 -8.601 -23.422 1.00 77.38 98 TRP A N 1
ATOM 747 C CA . TRP A 1 98 ? 18.865 -8.906 -22.169 1.00 77.38 98 TRP A CA 1
ATOM 748 C C . TRP A 1 98 ? 18.067 -8.632 -20.870 1.00 77.38 98 TRP A C 1
ATOM 750 O O . TRP A 1 98 ? 18.348 -9.335 -19.897 1.00 77.38 98 TRP A O 1
ATOM 760 N N . PRO A 1 99 ? 17.063 -7.718 -20.794 1.00 75.00 99 PRO A N 1
ATOM 761 C CA . PRO A 1 99 ? 16.262 -7.517 -19.577 1.00 75.00 99 PRO A CA 1
ATOM 762 C C . PRO A 1 99 ? 15.490 -8.754 -19.107 1.00 75.00 99 PRO A C 1
ATOM 764 O O . PRO A 1 99 ? 15.082 -8.826 -17.946 1.00 75.00 99 PRO A O 1
ATOM 767 N N . VAL A 1 100 ? 15.307 -9.744 -19.986 1.00 73.12 100 VAL A N 1
ATOM 768 C CA . VAL A 1 100 ? 14.630 -10.998 -19.648 1.00 73.12 100 VAL A CA 1
ATOM 769 C C . VAL A 1 100 ? 15.422 -11.814 -18.616 1.00 73.12 100 VAL A C 1
ATOM 771 O O . VAL A 1 100 ? 14.823 -12.485 -17.777 1.00 73.12 100 VAL A O 1
ATOM 774 N N . TRP A 1 101 ? 16.759 -11.717 -18.613 1.00 73.19 101 TRP A N 1
ATOM 775 C CA . TRP A 1 101 ? 17.614 -12.476 -17.694 1.00 73.19 101 TRP A CA 1
ATOM 776 C C . TRP A 1 101 ? 17.499 -11.986 -16.238 1.00 73.19 101 TRP A C 1
ATOM 778 O O . TRP A 1 101 ? 17.268 -12.825 -15.364 1.00 73.19 101 TRP A O 1
ATOM 788 N N . PRO A 1 102 ? 17.555 -10.667 -15.939 1.00 72.88 102 PRO A N 1
ATOM 789 C CA . PRO A 1 102 ? 17.218 -10.139 -14.615 1.00 72.88 102 PRO A CA 1
ATOM 790 C C . PRO A 1 102 ? 15.807 -10.511 -14.145 1.00 72.88 102 PRO A C 1
ATOM 792 O O . PRO A 1 102 ? 15.630 -10.899 -12.990 1.00 72.88 102 PRO A O 1
ATOM 795 N N . ALA A 1 103 ? 14.811 -10.444 -15.038 1.00 72.88 103 ALA A N 1
ATOM 796 C CA . ALA A 1 103 ? 13.431 -10.797 -14.712 1.00 72.88 103 ALA A CA 1
ATOM 797 C C . ALA A 1 103 ? 13.295 -12.273 -14.299 1.00 72.88 103 ALA A C 1
ATOM 799 O O . ALA A 1 103 ? 12.639 -12.573 -13.301 1.00 72.88 103 ALA A O 1
ATOM 800 N N . LEU A 1 104 ? 13.958 -13.184 -15.019 1.00 74.19 104 LEU A N 1
ATOM 801 C CA . LEU A 1 104 ? 13.970 -14.617 -14.717 1.00 74.19 104 LEU A CA 1
ATOM 802 C C . LEU A 1 104 ? 14.758 -14.941 -13.441 1.00 74.19 104 LEU A C 1
ATOM 804 O O . LEU A 1 104 ? 14.250 -15.663 -12.585 1.00 74.19 104 LEU A O 1
ATOM 808 N N . GLY A 1 105 ? 15.959 -14.378 -13.271 1.00 74.31 105 GLY A N 1
ATOM 809 C CA . GLY A 1 105 ? 16.794 -14.627 -12.091 1.00 74.31 105 GLY A CA 1
ATOM 810 C C . GLY A 1 105 ? 16.121 -14.197 -10.785 1.00 74.31 105 GLY A C 1
ATOM 811 O O . GLY A 1 105 ? 16.176 -14.911 -9.786 1.00 74.31 105 GLY A O 1
ATOM 812 N N . TRP A 1 106 ? 15.419 -13.062 -10.801 1.00 68.88 106 TRP A N 1
ATOM 813 C CA . TRP A 1 106 ? 14.713 -12.551 -9.623 1.00 68.88 106 TRP A CA 1
ATOM 814 C C . TRP A 1 106 ? 13.311 -13.157 -9.471 1.00 68.88 106 TRP A C 1
ATOM 816 O O . TRP A 1 106 ? 12.862 -13.391 -8.348 1.00 68.88 106 TRP A O 1
ATOM 826 N N . GLY A 1 107 ? 12.635 -13.483 -10.578 1.00 65.50 107 GLY A N 1
ATOM 827 C CA . GLY A 1 107 ? 11.329 -14.150 -10.572 1.00 65.50 107 GLY A CA 1
ATOM 828 C C . GLY A 1 107 ? 11.364 -15.521 -9.892 1.00 65.50 107 GLY A C 1
ATOM 829 O O . GLY A 1 107 ? 10.450 -15.859 -9.139 1.00 65.50 107 GLY A O 1
ATOM 830 N N . ILE A 1 108 ? 12.454 -16.275 -10.063 1.00 67.25 108 ILE A N 1
ATOM 831 C CA . ILE A 1 108 ? 12.657 -17.562 -9.380 1.00 67.25 108 ILE A CA 1
ATOM 832 C C . ILE A 1 108 ? 12.769 -17.371 -7.856 1.00 67.25 108 ILE A C 1
ATOM 834 O O . ILE A 1 108 ? 12.151 -18.124 -7.102 1.00 67.25 108 ILE A O 1
ATOM 838 N N . GLY A 1 109 ? 13.485 -16.340 -7.393 1.00 65.81 109 GLY A N 1
ATOM 839 C CA . GLY A 1 109 ? 13.630 -16.029 -5.964 1.00 65.81 109 GLY A CA 1
ATOM 840 C C . GLY A 1 109 ? 12.306 -15.659 -5.283 1.00 65.81 109 GLY A C 1
ATOM 841 O O . GLY A 1 109 ? 12.019 -16.122 -4.178 1.00 65.81 109 GLY A O 1
ATOM 842 N N . VAL A 1 110 ? 11.446 -14.898 -5.968 1.00 67.19 110 VAL A N 1
ATOM 843 C CA . VAL A 1 110 ? 10.103 -14.546 -5.468 1.00 67.19 110 VAL A CA 1
ATOM 844 C C . VAL A 1 110 ? 9.194 -15.778 -5.386 1.00 67.19 110 VAL A C 1
ATOM 846 O O . VAL A 1 110 ? 8.507 -15.975 -4.381 1.00 67.19 110 VAL A O 1
ATOM 849 N N . VAL A 1 111 ? 9.215 -16.649 -6.402 1.00 69.38 111 VAL A N 1
ATOM 850 C CA . VAL A 1 111 ? 8.437 -17.903 -6.402 1.00 69.38 111 VAL A CA 1
ATOM 851 C C . VAL A 1 111 ? 8.915 -18.863 -5.306 1.00 69.38 111 VAL A C 1
ATOM 853 O O . VAL A 1 111 ? 8.092 -19.515 -4.659 1.00 69.38 111 VAL A O 1
ATOM 856 N N . ALA A 1 112 ? 10.224 -18.932 -5.053 1.00 66.00 112 ALA A N 1
ATOM 857 C CA . ALA A 1 112 ? 10.791 -19.732 -3.970 1.00 66.00 112 ALA A CA 1
ATOM 858 C C . ALA A 1 112 ? 10.333 -19.235 -2.586 1.00 66.00 112 ALA A C 1
ATOM 860 O O . ALA A 1 112 ? 9.918 -20.042 -1.750 1.00 66.00 112 ALA A O 1
ATOM 861 N N . HIS A 1 113 ? 10.305 -17.916 -2.365 1.00 64.81 113 HIS A N 1
ATOM 862 C CA . HIS A 1 113 ? 9.773 -17.335 -1.129 1.00 64.81 113 HIS A CA 1
ATOM 863 C C . HIS A 1 113 ? 8.274 -17.600 -0.938 1.00 64.81 113 HIS A C 1
ATOM 865 O O . HIS A 1 113 ? 7.857 -17.956 0.165 1.00 64.81 113 HIS A O 1
ATOM 871 N N . LEU A 1 114 ? 7.468 -17.508 -2.004 1.00 61.59 114 LEU A N 1
ATOM 872 C CA . LEU A 1 114 ? 6.037 -17.827 -1.939 1.00 61.59 114 LEU A CA 1
ATOM 873 C C . LEU A 1 114 ? 5.769 -19.293 -1.564 1.00 61.59 114 LEU A C 1
ATOM 875 O O . LEU A 1 114 ? 4.771 -19.585 -0.906 1.00 61.59 114 LEU A O 1
ATOM 879 N N . ARG A 1 115 ? 6.632 -20.223 -1.991 1.00 63.12 115 ARG A N 1
ATOM 880 C CA . ARG A 1 115 ? 6.530 -21.644 -1.622 1.00 63.12 115 ARG A CA 1
ATOM 881 C C . ARG A 1 115 ? 6.960 -21.899 -0.177 1.00 63.12 115 ARG A C 1
ATOM 883 O O . ARG A 1 115 ? 6.260 -22.620 0.523 1.00 63.12 115 ARG A O 1
ATOM 890 N N . SER A 1 116 ? 8.034 -21.257 0.280 1.00 61.34 116 SER A N 1
ATOM 891 C CA . SER A 1 116 ? 8.522 -21.347 1.666 1.00 61.34 116 SER A CA 1
ATOM 892 C C . SER A 1 116 ? 7.495 -20.837 2.691 1.00 61.34 116 SER A C 1
ATOM 894 O O . SER A 1 116 ? 7.257 -21.477 3.715 1.00 61.34 116 SER A O 1
ATOM 896 N N . ALA A 1 117 ? 6.789 -19.747 2.375 1.00 57.91 117 ALA A N 1
ATOM 897 C CA . ALA A 1 117 ? 5.731 -19.216 3.236 1.00 57.91 117 ALA A CA 1
ATOM 898 C C . ALA A 1 117 ? 4.532 -20.173 3.408 1.00 57.91 117 ALA A C 1
ATOM 900 O O . ALA A 1 117 ? 3.823 -20.083 4.403 1.00 57.91 117 ALA A O 1
ATOM 901 N N . ARG A 1 118 ? 4.302 -21.101 2.464 1.00 58.62 118 ARG A N 1
ATOM 902 C CA . ARG A 1 118 ? 3.211 -22.093 2.539 1.00 58.62 118 ARG A CA 1
ATOM 903 C C . ARG A 1 118 ? 3.583 -23.344 3.328 1.00 58.62 118 ARG A C 1
ATOM 905 O O . ARG A 1 118 ? 2.695 -2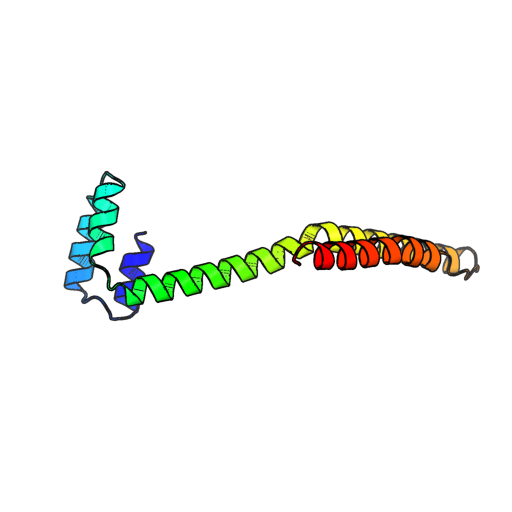4.014 3.835 1.00 58.62 118 ARG A O 1
ATOM 912 N N . THR A 1 119 ? 4.870 -23.662 3.439 1.00 58.62 119 THR A N 1
ATOM 913 C CA . THR A 1 119 ? 5.349 -24.838 4.182 1.00 58.62 119 THR A CA 1
ATOM 914 C C . THR A 1 119 ? 5.491 -24.596 5.686 1.00 58.62 119 THR A C 1
ATOM 916 O O . THR A 1 119 ? 5.643 -25.552 6.427 1.00 58.62 119 THR A O 1
ATOM 919 N N . ALA A 1 120 ? 5.424 -23.344 6.152 1.00 54.72 120 ALA A N 1
ATOM 920 C CA . ALA A 1 120 ? 5.567 -22.991 7.570 1.00 54.72 120 ALA A CA 1
ATOM 921 C C . ALA A 1 120 ? 4.251 -23.044 8.380 1.00 54.72 120 ALA A C 1
ATOM 923 O O . ALA A 1 120 ? 4.234 -22.658 9.545 1.00 54.72 120 ALA A O 1
ATOM 924 N N . THR A 1 121 ? 3.137 -23.468 7.774 1.00 50.66 121 THR A N 1
ATOM 925 C CA . THR A 1 121 ? 1.798 -23.503 8.406 1.00 50.66 121 THR A CA 1
ATOM 926 C C . THR A 1 121 ? 1.232 -24.928 8.509 1.00 50.66 121 THR A C 1
ATOM 928 O O . THR A 1 121 ? 0.037 -25.104 8.714 1.00 50.66 121 THR A O 1
ATOM 931 N N . THR A 1 122 ? 2.061 -25.961 8.349 1.00 45.56 122 THR A N 1
ATOM 932 C CA . THR A 1 122 ? 1.694 -27.368 8.601 1.00 45.56 122 THR A CA 1
ATOM 933 C C . THR A 1 122 ? 2.591 -27.921 9.691 1.00 45.56 122 THR A C 1
ATOM 935 O O . THR A 1 122 ? 2.053 -28.612 10.579 1.00 45.56 122 THR A O 1
#

Sequence (122 aa):
MSATVSDAAAAGYLGMEELEGRLTAVWSASTRADLRAVVADLPEEWLHERSLRDDADRARRAARAGLGPHVRSYAMVMLLLVGIWLTVGLTAQTWYPWPVWPALGWGIGVVAHLRSARTATT

Secondary structure (DSSP, 8-state):
-HHHHHHHHHTTSS-HHHHHHHHHHHHH--SHHHHHHHHHTS-HHHHHHHHHHHHHHHHHHHHHHHTTTHHHHHHHHHHHHHHHHHHHHHHH-----TTHHHHHHHHHHHHHHHHHHHHTT-

pLDDT: mean 71.86, std 8.33, range [45.56, 86.75]